Protein AF-A0AAN8UPD7-F1 (afdb_monomer_lite)

Structure (mmCIF, N/CA/C/O backbone):
data_AF-A0AAN8UPD7-F1
#
_entry.id   AF-A0AAN8UPD7-F1
#
loop_
_atom_site.group_PDB
_atom_site.id
_atom_site.type_symbol
_atom_site.label_atom_id
_atom_site.label_alt_id
_atom_site.label_comp_id
_atom_site.label_asym_id
_atom_site.label_entity_id
_atom_site.label_seq_id
_atom_site.pdbx_PDB_ins_code
_atom_site.Cartn_x
_atom_site.Cartn_y
_atom_site.Cartn_z
_atom_site.occupancy
_atom_site.B_iso_or_equiv
_atom_site.auth_seq_id
_atom_site.auth_comp_id
_atom_site.auth_asym_id
_atom_site.auth_atom_id
_atom_site.pdbx_PDB_model_num
ATOM 1 N N . MET A 1 1 ? 11.068 9.595 -20.920 1.00 79.50 1 MET A N 1
ATOM 2 C CA . MET A 1 1 ? 9.600 9.652 -20.737 1.00 79.50 1 MET A CA 1
ATOM 3 C C . MET A 1 1 ? 9.027 8.374 -20.133 1.00 79.50 1 MET A C 1
ATOM 5 O O . MET A 1 1 ? 8.631 8.428 -18.979 1.00 79.50 1 MET A O 1
ATOM 9 N N . ILE A 1 2 ? 9.030 7.222 -20.822 1.00 93.69 2 ILE A N 1
ATOM 10 C CA . ILE A 1 2 ? 8.301 6.031 -20.330 1.00 93.69 2 ILE A CA 1
ATOM 11 C C . ILE A 1 2 ? 8.885 5.405 -19.053 1.00 93.69 2 ILE A C 1
ATOM 13 O O . ILE A 1 2 ? 8.152 5.125 -18.114 1.00 93.69 2 ILE A O 1
ATOM 17 N N . ARG A 1 3 ? 10.213 5.280 -18.947 1.00 94.56 3 ARG A N 1
ATOM 18 C CA . ARG A 1 3 ? 10.873 4.758 -17.738 1.00 94.56 3 ARG A CA 1
ATOM 19 C C . ARG A 1 3 ? 10.523 5.569 -16.485 1.00 94.56 3 ARG A C 1
ATOM 21 O O . ARG A 1 3 ? 10.219 4.992 -15.449 1.00 94.56 3 ARG A O 1
ATOM 28 N N . SER A 1 4 ? 10.566 6.897 -16.588 1.00 94.38 4 SER A N 1
ATOM 29 C CA . SER A 1 4 ? 10.220 7.800 -15.486 1.00 94.38 4 SER A CA 1
ATOM 30 C C . SER A 1 4 ? 8.747 7.672 -15.101 1.00 94.38 4 SER A C 1
ATOM 32 O O . SER A 1 4 ? 8.441 7.663 -13.917 1.00 94.38 4 SER A O 1
ATOM 34 N N . ALA A 1 5 ? 7.850 7.480 -16.076 1.00 96.50 5 ALA A N 1
ATOM 35 C CA . ALA A 1 5 ? 6.436 7.230 -15.804 1.00 96.50 5 ALA A CA 1
ATOM 36 C C . ALA A 1 5 ? 6.218 5.939 -14.993 1.00 96.50 5 ALA A C 1
ATOM 38 O O . ALA A 1 5 ? 5.432 5.945 -14.053 1.00 96.50 5 ALA A O 1
ATOM 39 N N . PHE A 1 6 ? 6.958 4.861 -15.281 1.00 97.25 6 PHE A N 1
ATOM 40 C CA . PHE A 1 6 ? 6.914 3.639 -14.464 1.00 97.25 6 PHE A CA 1
ATOM 41 C C . PHE A 1 6 ? 7.425 3.866 -13.034 1.00 97.25 6 PHE A C 1
ATOM 43 O O . PHE A 1 6 ? 6.837 3.348 -12.087 1.00 97.25 6 PHE A O 1
ATOM 50 N N . VAL A 1 7 ? 8.501 4.644 -12.865 1.00 96.31 7 VAL A N 1
ATOM 51 C CA . VAL A 1 7 ? 9.031 4.992 -11.533 1.00 96.31 7 VAL A CA 1
ATOM 52 C C . VAL A 1 7 ? 8.004 5.800 -10.734 1.00 96.31 7 VAL A C 1
ATOM 54 O O . VAL A 1 7 ? 7.751 5.489 -9.571 1.00 96.31 7 VAL A O 1
ATOM 57 N N . GLU A 1 8 ? 7.362 6.788 -11.358 1.00 96.56 8 GLU A N 1
ATOM 58 C CA . GLU A 1 8 ? 6.319 7.598 -10.719 1.00 96.56 8 GLU A CA 1
ATOM 59 C C . GLU A 1 8 ? 5.055 6.792 -10.401 1.00 96.56 8 GLU A C 1
ATOM 61 O O . GLU A 1 8 ? 4.515 6.906 -9.300 1.00 96.56 8 GLU A O 1
ATOM 66 N N . LEU A 1 9 ? 4.622 5.912 -11.310 1.00 97.38 9 LEU A N 1
ATOM 67 C CA . LEU A 1 9 ? 3.516 4.985 -11.064 1.00 97.38 9 LEU A CA 1
ATOM 68 C C . LEU A 1 9 ? 3.812 4.088 -9.857 1.00 97.38 9 LEU A C 1
ATOM 70 O O . LEU A 1 9 ? 2.984 3.961 -8.956 1.00 97.38 9 LEU A O 1
ATOM 74 N N . TYR A 1 10 ? 5.013 3.508 -9.804 1.00 97.75 10 TYR A N 1
ATOM 75 C CA . TYR A 1 10 ? 5.435 2.661 -8.693 1.00 97.75 10 TYR A CA 1
ATOM 76 C C . TYR A 1 10 ? 5.463 3.424 -7.361 1.00 97.75 10 TYR A C 1
ATOM 78 O O . TYR A 1 10 ? 4.997 2.915 -6.337 1.00 97.75 10 TYR A O 1
ATOM 86 N N . ARG A 1 11 ? 5.945 4.674 -7.374 1.00 96.88 11 ARG A N 1
ATOM 87 C CA . ARG A 1 11 ? 5.903 5.575 -6.214 1.00 96.88 11 ARG A CA 1
ATOM 88 C C . ARG A 1 11 ? 4.464 5.837 -5.762 1.00 96.88 11 ARG A C 1
ATOM 90 O O . ARG A 1 11 ? 4.174 5.699 -4.575 1.00 96.88 11 ARG A O 1
ATOM 97 N N . GLY A 1 12 ? 3.562 6.158 -6.689 1.00 97.50 12 GLY A N 1
ATOM 98 C CA . GLY A 1 12 ? 2.142 6.390 -6.409 1.00 97.50 12 GLY A CA 1
ATOM 99 C C . GLY A 1 12 ? 1.446 5.170 -5.797 1.00 97.50 12 GLY A C 1
ATOM 100 O O . GLY A 1 12 ? 0.742 5.292 -4.795 1.00 97.50 12 GLY A O 1
ATOM 101 N N . LEU A 1 13 ? 1.714 3.972 -6.321 1.00 97.75 13 LEU A N 1
ATOM 102 C CA . LEU A 1 13 ? 1.226 2.719 -5.737 1.00 97.75 13 LEU A CA 1
ATOM 103 C C . LEU A 1 13 ? 1.771 2.499 -4.313 1.00 97.75 13 LEU A C 1
ATOM 105 O O . LEU A 1 13 ? 1.029 2.097 -3.414 1.00 97.75 13 LEU A O 1
ATOM 109 N N . GLY A 1 14 ? 3.041 2.835 -4.071 1.00 96.69 14 GLY A N 1
ATOM 110 C CA . GLY A 1 14 ? 3.634 2.819 -2.732 1.00 96.69 14 GLY A CA 1
ATOM 111 C C . GLY A 1 14 ? 2.937 3.770 -1.748 1.00 96.69 14 GLY A C 1
ATOM 112 O O . GLY A 1 14 ? 2.717 3.408 -0.586 1.00 96.69 14 GLY A O 1
ATOM 113 N N . LEU A 1 15 ? 2.529 4.955 -2.213 1.00 97.00 15 LEU A N 1
ATOM 114 C CA . LEU A 1 15 ? 1.748 5.905 -1.417 1.00 97.00 15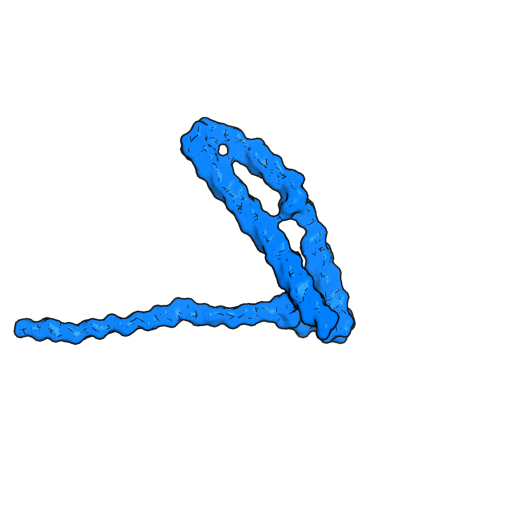 LEU A CA 1
ATOM 115 C C . LEU A 1 15 ? 0.359 5.353 -1.090 1.00 97.00 15 LEU A C 1
ATOM 117 O O . LEU A 1 15 ? -0.050 5.425 0.064 1.00 97.00 15 LEU A O 1
ATOM 121 N N . LEU A 1 16 ? -0.333 4.731 -2.049 1.00 97.50 16 LEU A N 1
ATOM 122 C CA . LEU A 1 16 ? -1.637 4.097 -1.808 1.00 97.50 16 LEU A CA 1
ATOM 123 C C . LEU A 1 16 ? -1.549 2.953 -0.792 1.00 97.50 16 LEU A C 1
ATOM 125 O O . LEU A 1 16 ? -2.394 2.833 0.099 1.00 97.50 16 LEU A O 1
ATOM 129 N N . ARG A 1 17 ? -0.493 2.138 -0.872 1.00 96.19 17 ARG A N 1
ATOM 130 C CA . ARG A 1 17 ? -0.235 1.085 0.117 1.00 96.19 17 ARG A CA 1
ATOM 131 C C . ARG A 1 17 ? -0.018 1.673 1.514 1.00 96.19 17 ARG A C 1
ATOM 133 O O . ARG A 1 17 ? -0.566 1.163 2.490 1.00 96.19 17 ARG A O 1
ATOM 140 N N . THR A 1 18 ? 0.761 2.749 1.605 1.00 96.69 18 THR A N 1
ATOM 141 C CA . THR A 1 18 ? 1.036 3.450 2.870 1.00 96.69 18 THR A CA 1
ATOM 142 C C . THR A 1 18 ? -0.216 4.132 3.422 1.00 96.69 18 THR A C 1
ATOM 144 O O . THR A 1 18 ? -0.473 4.072 4.620 1.00 96.69 18 THR A O 1
ATOM 147 N N . TYR A 1 19 ? -1.042 4.722 2.557 1.00 97.31 19 TYR A N 1
ATOM 148 C CA . TYR A 1 19 ? -2.339 5.283 2.921 1.00 97.31 19 TYR A CA 1
ATOM 149 C C . TYR A 1 19 ? -3.217 4.228 3.599 1.00 97.31 19 TYR A C 1
ATOM 151 O O . TYR A 1 19 ? -3.742 4.484 4.681 1.00 97.31 19 TYR A O 1
ATOM 159 N N . SER A 1 20 ? -3.334 3.034 3.012 1.00 96.88 20 SER A N 1
ATOM 160 C CA . SER A 1 20 ? -4.153 1.961 3.581 1.00 96.88 20 SER A CA 1
ATOM 161 C C . SER A 1 20 ? -3.677 1.550 4.979 1.00 96.88 20 SER A C 1
ATOM 163 O O . SER A 1 20 ? -4.465 1.536 5.932 1.00 96.88 20 SER A O 1
ATOM 165 N N . SER A 1 21 ? -2.372 1.299 5.141 1.00 96.12 21 SER A N 1
ATOM 166 C CA . SER A 1 21 ? -1.815 0.866 6.427 1.00 96.12 21 SER A CA 1
ATOM 167 C C . SER A 1 21 ? -1.918 1.947 7.507 1.00 96.12 21 SER A C 1
ATOM 169 O O . SER A 1 21 ? -2.330 1.652 8.632 1.00 96.12 21 SER A O 1
ATOM 171 N N . LEU A 1 22 ? -1.614 3.206 7.172 1.00 98.06 22 LEU A N 1
ATOM 172 C CA . LEU A 1 22 ? -1.721 4.331 8.102 1.00 98.06 22 LEU A CA 1
ATOM 173 C C . LEU A 1 22 ? -3.165 4.564 8.542 1.00 98.06 22 LEU A C 1
ATOM 175 O O . LEU A 1 22 ? -3.416 4.742 9.735 1.00 98.06 22 LEU A O 1
ATOM 179 N N . ASN A 1 23 ? -4.122 4.513 7.612 1.00 97.94 23 ASN A N 1
ATOM 180 C CA . ASN A 1 23 ? -5.526 4.716 7.951 1.00 97.94 23 ASN A CA 1
ATOM 181 C C . ASN A 1 23 ? -6.064 3.585 8.832 1.00 97.94 23 ASN A 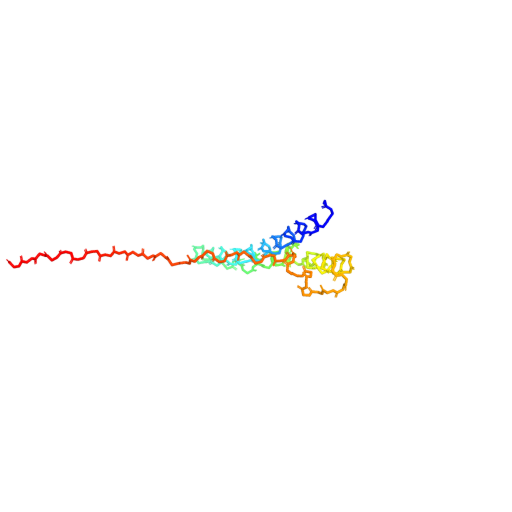C 1
ATOM 183 O O . ASN A 1 23 ? -6.764 3.865 9.801 1.00 97.94 23 ASN A O 1
ATOM 187 N N . MET A 1 24 ? -5.673 2.328 8.604 1.00 97.81 24 MET A N 1
ATOM 188 C CA . MET A 1 24 ? -6.047 1.228 9.504 1.00 97.81 24 MET A CA 1
ATOM 189 C C . MET A 1 24 ? -5.557 1.436 10.939 1.00 97.81 24 MET A C 1
ATOM 191 O O . MET A 1 24 ? -6.297 1.198 11.904 1.00 97.81 24 MET A O 1
ATOM 195 N N . VAL A 1 25 ? -4.325 1.923 11.097 1.00 98.06 25 VAL A N 1
ATOM 196 C CA . VAL A 1 25 ? -3.778 2.283 12.410 1.00 98.06 25 VAL A CA 1
ATOM 197 C C . VAL A 1 25 ? -4.546 3.463 13.010 1.00 98.06 25 VAL A C 1
ATOM 199 O O . VAL A 1 25 ? -4.890 3.420 14.192 1.00 98.06 25 VAL A O 1
ATOM 202 N N . ALA A 1 26 ? -4.851 4.493 12.217 1.00 98.25 26 ALA A N 1
ATOM 203 C CA . ALA A 1 26 ? -5.599 5.666 12.663 1.00 98.25 26 ALA A CA 1
ATOM 204 C C . ALA A 1 26 ? -7.008 5.296 13.151 1.00 98.25 26 ALA A C 1
ATOM 206 O O . ALA A 1 26 ? -7.368 5.655 14.274 1.00 98.25 26 ALA A O 1
ATOM 207 N N . PHE A 1 27 ? -7.757 4.498 12.382 1.00 98.31 27 PHE A N 1
ATOM 208 C CA . PHE A 1 27 ? -9.071 3.98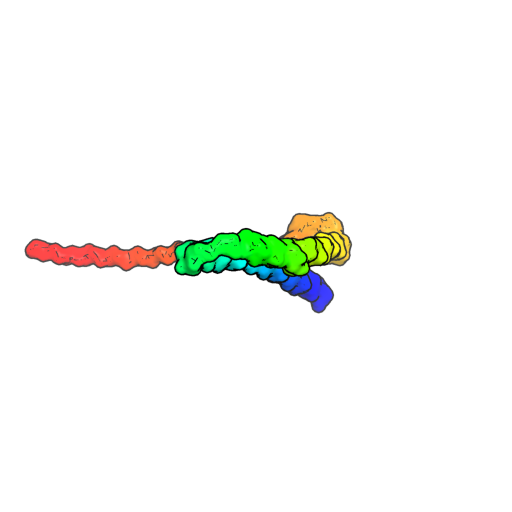4 12.781 1.00 98.31 27 PHE A CA 1
ATOM 209 C C . PHE A 1 27 ? -8.992 3.159 14.067 1.00 98.31 27 PHE A C 1
ATOM 211 O O . PHE A 1 27 ? -9.783 3.355 14.987 1.00 98.31 27 PHE A O 1
ATOM 218 N N . THR A 1 28 ? -7.986 2.292 14.191 1.00 97.12 28 THR A N 1
ATOM 219 C CA . THR A 1 28 ? -7.776 1.521 15.425 1.00 97.12 28 THR A CA 1
ATOM 220 C C . THR A 1 28 ? -7.535 2.440 16.627 1.00 97.12 28 THR A C 1
ATOM 222 O O . THR A 1 28 ? -8.093 2.216 17.702 1.00 97.12 28 THR A O 1
ATOM 225 N N . LYS A 1 29 ? -6.723 3.491 16.466 1.00 97.75 29 LYS A N 1
ATOM 226 C CA . LYS A 1 29 ? -6.413 4.450 17.537 1.00 97.75 29 LYS A CA 1
ATOM 227 C C . LYS A 1 29 ? -7.630 5.283 17.939 1.00 97.75 29 LYS A C 1
ATOM 229 O O . LYS A 1 29 ? -7.917 5.383 19.132 1.00 97.75 29 LYS A O 1
ATOM 234 N N . ILE A 1 30 ? -8.354 5.857 16.977 1.00 97.69 30 ILE A N 1
ATOM 235 C CA . ILE A 1 30 ? -9.504 6.717 17.281 1.00 97.69 30 ILE A CA 1
ATOM 236 C C . ILE A 1 30 ? -10.652 5.920 17.898 1.00 97.69 30 ILE A C 1
ATOM 238 O O . ILE A 1 30 ? -11.256 6.386 18.857 1.00 97.69 30 ILE A O 1
ATOM 242 N N . LEU A 1 31 ? -10.889 4.683 17.449 1.00 96.69 31 LEU A N 1
ATOM 243 C CA . LEU A 1 31 ? -11.920 3.818 18.025 1.00 96.69 31 LEU A CA 1
ATOM 244 C C . LEU A 1 31 ? -11.564 3.350 19.442 1.00 96.69 31 LEU A C 1
ATOM 246 O O . LEU A 1 31 ? -12.448 3.241 20.292 1.00 96.69 31 LEU A O 1
ATOM 250 N N . LYS A 1 32 ? -10.278 3.128 19.744 1.00 95.12 32 LYS A N 1
ATOM 251 C CA . LYS A 1 32 ? -9.827 2.901 21.129 1.00 95.12 32 LYS A CA 1
ATOM 252 C C . LYS A 1 32 ? -10.072 4.129 22.007 1.00 95.12 32 LYS A C 1
ATOM 254 O O . LYS A 1 32 ? -10.551 3.989 23.128 1.00 95.12 32 LYS A O 1
ATOM 259 N N . LYS A 1 33 ? -9.770 5.329 21.498 1.00 96.19 33 LYS A N 1
ATOM 260 C CA . LYS A 1 33 ? -10.037 6.583 22.218 1.00 96.19 33 LYS A CA 1
ATOM 261 C C . L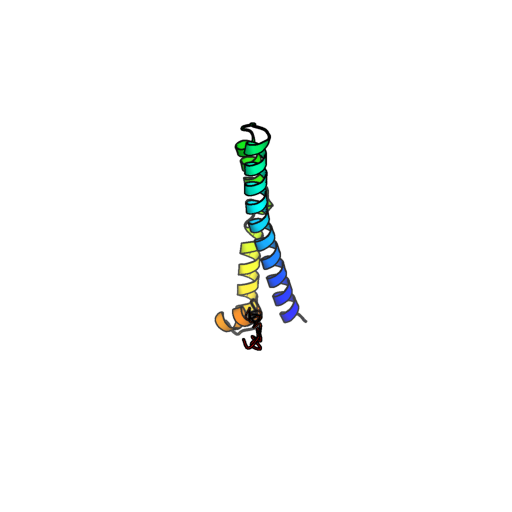YS A 1 33 ? -11.536 6.797 22.438 1.00 96.19 33 LYS A C 1
ATOM 263 O O . LYS A 1 33 ? -11.920 7.169 23.538 1.00 96.19 33 LYS A O 1
ATOM 268 N N . PHE A 1 34 ? -12.359 6.514 21.431 1.00 95.19 34 PHE A N 1
ATOM 269 C CA . PHE A 1 34 ? -13.814 6.579 21.521 1.00 95.19 34 PHE A CA 1
ATOM 270 C C . PHE A 1 34 ? -14.337 5.697 22.656 1.00 95.19 34 PHE A C 1
ATOM 272 O O . PHE A 1 34 ? -14.926 6.239 23.580 1.00 95.19 34 PHE A O 1
ATOM 279 N N . ALA A 1 35 ? -14.021 4.394 22.658 1.00 95.12 35 ALA A N 1
ATOM 280 C CA . ALA A 1 35 ? -14.450 3.480 23.724 1.00 95.12 35 ALA A CA 1
ATOM 281 C C . ALA A 1 35 ? -14.049 3.979 25.121 1.00 95.12 35 ALA A C 1
ATOM 283 O O . ALA A 1 35 ? -14.844 3.917 26.053 1.00 95.12 35 ALA A O 1
ATOM 284 N N . LYS A 1 36 ? -12.828 4.516 25.256 1.00 94.38 36 LYS A N 1
ATOM 285 C CA . LYS A 1 36 ? -12.317 5.030 26.532 1.00 94.38 36 LYS A CA 1
ATOM 286 C C . LYS A 1 36 ? -13.078 6.263 27.034 1.00 94.38 36 LYS A C 1
ATOM 288 O O . LYS A 1 36 ? -13.230 6.414 28.238 1.00 94.38 36 LYS A O 1
ATOM 293 N N . VAL A 1 37 ? -13.485 7.163 26.139 1.00 96.25 37 VAL A N 1
ATOM 294 C CA . VAL A 1 37 ? -14.099 8.451 26.511 1.00 96.25 37 VAL A CA 1
ATOM 295 C C . VAL A 1 37 ? -15.619 8.352 26.614 1.00 96.25 37 VAL A C 1
ATOM 297 O O . VAL A 1 37 ? -16.200 8.954 27.506 1.00 96.25 37 VAL A O 1
ATOM 300 N N . SER A 1 38 ? -16.269 7.608 25.717 1.00 92.81 38 SER A N 1
ATOM 301 C CA . SER A 1 38 ? -17.733 7.504 25.683 1.00 92.81 38 SER A CA 1
ATOM 302 C C . SER A 1 38 ? -18.293 6.413 26.595 1.00 92.81 38 SER A C 1
ATOM 304 O O . SER A 1 38 ? -19.503 6.366 26.791 1.00 92.81 38 SER A O 1
ATOM 306 N N . ASN A 1 39 ? -17.441 5.521 27.120 1.00 88.44 39 ASN A N 1
ATOM 307 C CA . ASN A 1 39 ? -17.843 4.309 27.841 1.00 88.44 39 ASN A CA 1
ATOM 308 C C . ASN A 1 39 ? -18.822 3.423 27.035 1.00 88.44 39 ASN A C 1
ATOM 310 O O . ASN A 1 39 ? -19.631 2.688 27.598 1.00 88.44 39 ASN A O 1
ATOM 314 N N . GLN A 1 40 ? -18.771 3.507 25.698 1.00 88.19 40 GLN A N 1
ATOM 315 C CA . GLN A 1 40 ? -19.579 2.696 24.789 1.00 88.19 40 GLN A CA 1
ATOM 316 C C . GLN A 1 40 ? -18.744 1.578 24.163 1.00 88.19 40 GLN A C 1
ATOM 318 O O . GLN A 1 40 ? -17.683 1.816 23.582 1.00 88.19 40 GLN A O 1
ATOM 323 N N . GLN A 1 41 ? -19.287 0.361 24.157 1.00 83.06 41 GLN A N 1
ATOM 324 C CA . GLN A 1 41 ? -18.623 -0.820 23.597 1.00 83.06 41 GLN A CA 1
ATOM 325 C C . GLN A 1 41 ? -18.905 -1.027 22.090 1.00 83.06 41 GLN A C 1
ATOM 327 O O . GLN A 1 41 ? -18.953 -2.153 21.603 1.00 83.06 41 GLN A O 1
ATOM 332 N N . ALA A 1 42 ? -19.078 0.051 21.315 1.00 90.00 42 ALA A N 1
ATOM 333 C CA . ALA A 1 42 ? -19.375 -0.023 19.873 1.00 90.00 42 ALA A CA 1
ATOM 334 C C . ALA A 1 42 ? -18.123 -0.088 18.969 1.00 90.00 42 ALA A C 1
ATOM 336 O O . ALA A 1 42 ? -18.220 -0.380 17.775 1.00 90.00 42 ALA A O 1
ATOM 337 N N . SER A 1 43 ? -16.925 0.148 19.520 1.00 90.81 43 SER A N 1
ATOM 338 C CA . SER A 1 43 ? -15.672 0.222 18.749 1.00 90.81 43 SER A CA 1
ATOM 339 C C . SER A 1 43 ? -15.345 -1.039 17.954 1.00 90.81 43 SER A C 1
ATOM 341 O O . SER A 1 43 ? -14.757 -0.941 16.877 1.00 90.81 43 SER A O 1
ATOM 343 N N . ALA A 1 44 ? -15.725 -2.218 18.454 1.00 92.31 44 ALA A N 1
ATOM 344 C CA . ALA A 1 44 ? -15.520 -3.481 17.747 1.00 92.31 44 ALA A CA 1
ATOM 345 C C . ALA A 1 44 ? -16.354 -3.550 16.456 1.00 92.31 44 ALA A C 1
ATOM 347 O O . ALA A 1 44 ? -15.829 -3.912 15.402 1.00 92.31 44 ALA A O 1
ATOM 348 N N . THR A 1 45 ? -17.620 -3.129 16.522 1.00 95.62 45 THR A N 1
ATOM 349 C CA . THR A 1 45 ? -18.531 -3.073 15.373 1.00 95.62 45 THR A CA 1
ATOM 350 C C . THR A 1 45 ? -18.014 -2.104 14.315 1.00 95.62 45 THR A C 1
ATOM 352 O O . THR A 1 45 ? -17.886 -2.477 13.150 1.00 95.62 45 THR A O 1
ATOM 355 N N . TYR A 1 46 ? -17.613 -0.893 14.715 1.00 95.88 46 TYR A N 1
ATOM 356 C CA . TYR A 1 46 ? -17.042 0.079 13.779 1.00 95.88 46 TYR A CA 1
ATOM 357 C C . TYR A 1 46 ? -15.739 -0.413 13.146 1.00 95.88 46 TYR A C 1
ATOM 359 O O . TYR A 1 46 ? -15.551 -0.274 11.937 1.00 95.88 46 TYR A O 1
ATOM 367 N N . LEU A 1 47 ? -14.855 -1.047 13.923 1.00 96.56 47 LEU A N 1
ATOM 368 C CA . LEU A 1 47 ? -13.611 -1.596 13.385 1.00 96.56 47 LEU A CA 1
ATOM 369 C C . LEU A 1 47 ? -13.873 -2.738 12.392 1.00 96.56 47 LEU A C 1
ATOM 371 O O . LEU A 1 47 ? -13.150 -2.855 11.405 1.00 96.56 47 LEU A O 1
ATOM 375 N N . SER A 1 48 ? -14.903 -3.559 12.620 1.00 96.94 48 SER A N 1
ATOM 376 C CA . SER A 1 48 ? -15.335 -4.592 11.670 1.00 96.94 48 SER A CA 1
ATOM 377 C C . SER A 1 48 ? -15.771 -3.981 10.334 1.00 96.94 48 SER A C 1
ATOM 379 O O . SER A 1 48 ? -15.318 -4.419 9.275 1.00 96.94 48 SER A O 1
ATOM 381 N N . THR A 1 49 ? -16.560 -2.902 10.371 1.00 97.50 49 THR A N 1
ATOM 382 C CA . THR A 1 49 ? -16.956 -2.156 9.166 1.00 97.50 49 THR A CA 1
ATOM 383 C C . THR A 1 49 ? -15.744 -1.606 8.415 1.00 97.50 49 THR A C 1
ATOM 385 O O . THR A 1 49 ? -15.639 -1.796 7.204 1.00 97.50 49 THR A O 1
ATOM 388 N N . VAL A 1 50 ? -14.785 -0.996 9.122 1.00 97.50 50 VAL A N 1
ATOM 389 C CA . VAL A 1 50 ? -13.546 -0.492 8.506 1.00 97.50 50 VAL A CA 1
ATOM 390 C C . VAL A 1 50 ? -12.757 -1.633 7.859 1.00 97.50 50 VAL A C 1
ATOM 392 O O . VAL A 1 50 ? -12.358 -1.515 6.704 1.00 97.50 50 VAL A O 1
ATOM 395 N N . LYS A 1 51 ? -12.582 -2.769 8.546 1.00 96.94 51 LYS A N 1
ATOM 396 C CA . LYS A 1 51 ? -11.850 -3.934 8.016 1.00 96.94 51 LYS A CA 1
ATOM 397 C C . LYS A 1 51 ? -12.465 -4.526 6.746 1.00 96.94 51 LYS A C 1
ATOM 399 O O . LYS A 1 51 ? -11.739 -5.114 5.956 1.00 96.94 51 LYS A O 1
ATOM 404 N N . ARG A 1 52 ? -13.779 -4.382 6.553 1.00 97.31 52 ARG A N 1
ATOM 405 C CA . ARG A 1 52 ? -14.498 -4.847 5.353 1.00 97.31 52 ARG A CA 1
ATOM 406 C C . ARG A 1 52 ? -14.459 -3.848 4.197 1.00 97.31 52 ARG A C 1
ATOM 408 O O . ARG A 1 52 ? -14.861 -4.190 3.088 1.00 97.31 52 ARG A O 1
ATOM 415 N N . SER A 1 53 ? -14.008 -2.622 4.445 1.00 97.25 53 SER A N 1
ATOM 416 C CA . SER A 1 53 ? -13.947 -1.588 3.419 1.00 97.25 53 SER A CA 1
ATOM 417 C C . SER A 1 53 ? -12.855 -1.869 2.383 1.00 97.25 53 SER A C 1
ATOM 419 O O . SER A 1 53 ? -11.833 -2.502 2.655 1.00 97.25 53 SER A O 1
ATOM 421 N N . TYR A 1 54 ? -13.070 -1.360 1.172 1.00 96.56 54 TYR A N 1
ATOM 422 C CA . TYR A 1 54 ? -12.257 -1.697 0.007 1.00 96.56 54 TYR A CA 1
ATOM 423 C C . TYR A 1 54 ? -10.784 -1.289 0.128 1.00 96.56 54 TYR A C 1
ATOM 425 O O . TYR A 1 54 ? -9.912 -1.994 -0.371 1.00 96.56 54 TYR A O 1
ATOM 433 N N . PHE A 1 55 ? -10.475 -0.182 0.814 1.00 94.50 55 PHE A N 1
ATOM 434 C CA . PHE A 1 55 ? -9.083 0.249 0.980 1.00 94.50 55 PHE A CA 1
ATOM 435 C C . PHE A 1 55 ? -8.259 -0.729 1.836 1.00 94.50 55 PHE A C 1
ATOM 437 O O . PHE A 1 55 ? -7.032 -0.689 1.783 1.00 94.50 55 PHE A O 1
ATOM 444 N N . VAL A 1 56 ? -8.923 -1.599 2.605 1.00 95.75 56 VAL A N 1
ATOM 445 C CA . VAL A 1 56 ? -8.309 -2.621 3.463 1.00 95.75 56 VAL A CA 1
ATOM 446 C C . VAL A 1 56 ? -8.295 -3.980 2.779 1.00 95.75 56 VAL A C 1
ATOM 448 O O . VAL A 1 56 ? -7.292 -4.684 2.838 1.00 95.75 56 VAL A O 1
ATOM 451 N N . THR A 1 57 ? -9.408 -4.359 2.148 1.00 96.81 57 THR A N 1
ATOM 452 C CA . THR A 1 57 ? -9.584 -5.699 1.571 1.00 96.81 57 THR A CA 1
ATOM 453 C C . THR A 1 57 ? -8.978 -5.846 0.179 1.00 96.81 57 THR A C 1
ATOM 455 O O . THR A 1 57 ? -8.674 -6.960 -0.236 1.00 96.81 57 THR A O 1
ATOM 458 N N . SER A 1 58 ? -8.806 -4.747 -0.558 1.00 96.56 58 SER A N 1
ATOM 459 C CA . SER A 1 58 ? -8.282 -4.785 -1.920 1.00 96.56 58 SER A CA 1
ATOM 460 C C . SER A 1 58 ? -6.773 -5.004 -1.947 1.00 96.56 58 SER A C 1
ATOM 462 O O . SER A 1 58 ? -5.988 -4.189 -1.468 1.00 96.56 58 SER A O 1
ATOM 464 N N . ASP A 1 59 ? -6.358 -6.064 -2.626 1.00 96.19 59 ASP A N 1
ATOM 465 C CA . ASP A 1 59 ? -4.967 -6.385 -2.945 1.00 96.19 59 ASP A CA 1
ATOM 466 C C . ASP A 1 59 ? -4.531 -5.847 -4.323 1.00 96.19 59 ASP A C 1
ATOM 468 O O . ASP A 1 59 ? -3.399 -6.075 -4.754 1.00 96.19 59 ASP A O 1
ATOM 472 N N . LYS A 1 60 ? -5.396 -5.092 -5.025 1.00 97.19 60 LYS A N 1
ATOM 473 C CA . LYS A 1 60 ? -5.103 -4.555 -6.369 1.00 97.19 60 LYS A CA 1
ATOM 474 C C . LYS A 1 60 ? -3.820 -3.734 -6.411 1.00 97.19 60 LYS A C 1
ATOM 476 O O . LYS A 1 60 ? -3.062 -3.867 -7.361 1.00 97.19 60 LYS A O 1
ATOM 481 N N . VAL A 1 61 ? -3.567 -2.911 -5.392 1.00 97.25 61 VAL A N 1
ATOM 482 C CA . VAL A 1 61 ? -2.343 -2.095 -5.324 1.00 97.25 61 VAL A CA 1
ATOM 483 C C . VAL A 1 61 ? -1.104 -2.987 -5.297 1.00 97.25 61 VAL A C 1
ATOM 485 O O . VAL A 1 61 ? -0.149 -2.704 -6.007 1.00 97.25 61 VAL A O 1
ATOM 488 N N . ILE A 1 62 ? -1.134 -4.081 -4.531 1.00 96.62 62 ILE A N 1
ATOM 489 C CA . ILE A 1 62 ? -0.010 -5.020 -4.426 1.00 96.62 62 ILE A CA 1
ATOM 490 C C . ILE A 1 62 ? 0.224 -5.698 -5.777 1.00 96.62 62 ILE A C 1
ATOM 492 O O . ILE A 1 62 ? 1.334 -5.641 -6.295 1.00 96.62 62 ILE A O 1
ATOM 496 N N . ARG A 1 63 ? -0.835 -6.231 -6.401 1.00 98.19 63 ARG A N 1
ATOM 497 C CA . ARG A 1 63 ? -0.726 -6.869 -7.723 1.00 98.19 63 ARG A CA 1
ATOM 498 C C . ARG A 1 63 ? -0.194 -5.923 -8.800 1.00 98.19 63 ARG A C 1
ATOM 500 O O . ARG A 1 63 ? 0.672 -6.312 -9.574 1.00 98.19 63 ARG A O 1
ATOM 507 N N . LEU A 1 64 ? -0.671 -4.678 -8.828 1.00 98.31 64 LEU A N 1
ATOM 508 C CA . LEU A 1 64 ? -0.186 -3.671 -9.776 1.00 98.31 64 LEU A CA 1
ATOM 509 C C . LEU A 1 64 ? 1.284 -3.316 -9.529 1.00 98.31 64 LEU A C 1
ATOM 511 O O . LEU A 1 64 ? 2.025 -3.089 -10.480 1.00 98.31 64 LEU A O 1
ATOM 515 N N . MET A 1 65 ? 1.734 -3.282 -8.270 1.00 98.00 65 MET A N 1
ATOM 516 C CA . MET A 1 65 ? 3.154 -3.084 -7.967 1.00 98.00 65 MET A CA 1
ATOM 517 C C . MET A 1 65 ? 4.007 -4.234 -8.505 1.00 98.00 65 MET A C 1
ATOM 519 O O . MET A 1 65 ? 5.042 -3.966 -9.112 1.00 98.00 65 MET A O 1
ATOM 523 N N . ASP A 1 66 ? 3.572 -5.483 -8.323 1.00 98.19 66 ASP A N 1
ATOM 524 C CA . ASP A 1 66 ? 4.285 -6.664 -8.824 1.00 98.19 66 ASP A CA 1
ATOM 525 C C . ASP A 1 66 ? 4.348 -6.681 -10.360 1.00 98.19 66 ASP A C 1
ATOM 527 O O . ASP A 1 66 ? 5.389 -6.985 -10.948 1.00 98.19 66 ASP A O 1
ATOM 531 N N . GLU A 1 67 ? 3.260 -6.287 -11.024 1.00 98.31 67 GLU A N 1
ATOM 532 C CA . GLU A 1 67 ? 3.200 -6.158 -12.480 1.00 98.31 67 GLU A CA 1
ATOM 533 C C . GLU A 1 67 ? 4.157 -5.072 -12.993 1.00 98.31 67 GLU A C 1
ATOM 535 O O . GLU A 1 67 ? 4.943 -5.315 -13.912 1.00 98.31 67 GLU A O 1
ATOM 540 N N . VAL A 1 68 ? 4.171 -3.901 -12.348 1.00 98.12 68 VAL A N 1
ATOM 541 C CA . VAL A 1 68 ? 5.117 -2.821 -12.657 1.00 98.12 68 VAL A CA 1
ATOM 542 C C . VAL A 1 68 ? 6.563 -3.283 -12.452 1.00 98.12 68 VAL A C 1
ATOM 544 O O . VAL A 1 68 ? 7.398 -3.022 -13.317 1.00 98.12 68 VAL A O 1
ATOM 547 N N . GLU A 1 69 ? 6.876 -4.001 -11.366 1.00 98.00 69 GLU A N 1
ATOM 548 C CA . GLU A 1 69 ? 8.212 -4.580 -11.142 1.00 98.00 69 GLU A CA 1
ATOM 549 C C . GLU A 1 69 ? 8.607 -5.549 -12.260 1.00 98.00 69 GLU A C 1
ATOM 551 O O . GLU A 1 69 ? 9.728 -5.472 -12.772 1.00 98.00 69 GLU A O 1
ATOM 556 N N . SER A 1 70 ? 7.695 -6.443 -12.646 1.00 98.25 70 SER A N 1
ATOM 557 C CA . SER A 1 70 ? 7.914 -7.453 -13.684 1.00 98.25 70 SER A CA 1
ATOM 558 C C . SER A 1 70 ? 8.191 -6.815 -15.046 1.00 98.25 70 SER A C 1
ATOM 560 O O . SER A 1 70 ? 9.244 -7.053 -15.650 1.00 98.25 70 SER A O 1
ATOM 562 N N . ILE A 1 71 ? 7.303 -5.920 -15.494 1.00 97.94 71 ILE A N 1
ATOM 563 C CA . ILE A 1 71 ? 7.441 -5.207 -16.769 1.00 97.94 71 ILE A CA 1
ATOM 564 C C . ILE A 1 71 ? 8.721 -4.371 -16.762 1.00 97.94 71 ILE A C 1
ATOM 566 O O . ILE A 1 71 ? 9.491 -4.404 -17.725 1.00 97.94 71 ILE A O 1
ATOM 570 N N . PHE A 1 72 ? 9.002 -3.662 -15.665 1.00 97.88 72 PHE A N 1
ATOM 571 C CA . PHE A 1 72 ? 10.190 -2.821 -15.586 1.00 97.88 72 PHE A CA 1
ATOM 572 C C . PHE A 1 72 ? 11.483 -3.638 -15.651 1.00 97.88 72 PHE A C 1
ATOM 574 O O . PHE A 1 72 ? 12.427 -3.259 -16.347 1.00 97.88 72 PHE A O 1
ATOM 581 N N . THR A 1 73 ? 11.511 -4.779 -14.960 1.00 98.12 73 THR A N 1
ATOM 582 C CA . THR A 1 73 ? 12.658 -5.693 -14.940 1.00 98.12 73 THR A CA 1
ATOM 583 C C . THR A 1 73 ? 12.930 -6.272 -16.328 1.00 98.12 73 THR A C 1
ATOM 585 O O . THR A 1 73 ? 14.073 -6.280 -16.794 1.00 98.12 73 THR A O 1
ATOM 588 N N . LYS A 1 74 ? 11.873 -6.689 -17.031 1.00 97.88 74 LYS A N 1
ATOM 589 C CA . LYS A 1 74 ? 11.970 -7.246 -18.383 1.00 97.88 74 LYS A CA 1
ATOM 590 C C . LYS A 1 74 ? 12.436 -6.211 -19.408 1.00 97.88 74 LYS A C 1
ATOM 592 O O . LYS A 1 74 ? 13.339 -6.493 -20.189 1.00 97.88 74 LYS A O 1
ATOM 597 N N . HIS A 1 75 ? 11.838 -5.018 -19.406 1.00 96.88 75 HIS A N 1
ATOM 598 C CA . HIS A 1 75 ? 12.000 -4.056 -20.501 1.00 96.88 75 HIS A CA 1
ATOM 599 C C . HIS A 1 75 ? 13.066 -2.979 -20.265 1.00 96.88 75 HIS A C 1
ATOM 601 O O . HIS A 1 75 ? 13.562 -2.410 -21.235 1.00 96.88 75 HIS A O 1
ATOM 607 N N . PHE A 1 76 ? 13.446 -2.687 -19.015 1.00 96.00 76 PHE A N 1
ATOM 608 C CA . PHE A 1 76 ? 14.400 -1.607 -18.712 1.00 96.00 76 PHE A CA 1
ATOM 609 C C . PHE A 1 76 ? 15.686 -2.067 -18.020 1.00 96.00 76 PHE A C 1
ATOM 611 O O . PHE A 1 76 ? 16.609 -1.255 -17.882 1.00 96.00 76 PHE A O 1
ATOM 618 N N . THR A 1 77 ? 15.778 -3.326 -17.572 1.00 96.00 77 THR A N 1
ATOM 619 C CA . THR A 1 77 ? 16.974 -3.834 -16.873 1.00 96.00 77 THR A CA 1
ATOM 620 C C . THR A 1 77 ? 17.446 -5.218 -17.313 1.00 96.00 77 THR A C 1
ATOM 622 O O . THR A 1 77 ? 18.242 -5.820 -16.599 1.00 96.00 77 THR A O 1
ATOM 625 N N . ASN A 1 78 ? 17.040 -5.706 -18.491 1.00 94.75 78 ASN A N 1
ATOM 626 C CA . ASN A 1 78 ? 17.486 -6.991 -19.054 1.00 94.75 78 ASN A CA 1
ATOM 627 C C . ASN A 1 78 ? 17.323 -8.163 -18.069 1.00 94.75 78 ASN A C 1
ATOM 629 O O . ASN A 1 78 ? 18.234 -8.966 -17.887 1.00 94.75 78 ASN A O 1
ATOM 633 N N . ASN A 1 79 ? 16.170 -8.234 -17.401 1.00 95.56 79 ASN A N 1
ATOM 634 C CA . ASN A 1 79 ? 15.850 -9.218 -16.364 1.00 95.56 79 ASN A CA 1
ATOM 635 C C . ASN A 1 79 ? 16.669 -9.111 -15.057 1.00 95.56 79 ASN A C 1
ATOM 637 O O . ASN A 1 79 ? 16.514 -9.942 -14.163 1.00 95.56 79 ASN A O 1
ATOM 641 N N . ASP A 1 80 ? 17.481 -8.064 -14.869 1.00 97.06 80 ASP A N 1
ATOM 642 C CA . ASP A 1 80 ? 18.151 -7.797 -13.593 1.00 97.06 80 ASP A CA 1
ATOM 643 C C . ASP A 1 80 ? 17.193 -7.108 -12.605 1.00 97.06 80 ASP A C 1
ATOM 645 O O . ASP A 1 80 ? 17.008 -5.881 -12.617 1.00 97.06 80 ASP A O 1
ATOM 649 N N . ARG A 1 81 ? 16.604 -7.910 -11.709 1.00 95.06 81 ARG A N 1
ATOM 650 C CA . ARG A 1 81 ? 15.705 -7.443 -10.639 1.00 95.06 81 ARG A CA 1
ATOM 651 C C . ARG A 1 81 ? 16.405 -6.502 -9.656 1.00 95.06 81 ARG A C 1
ATOM 653 O O . ARG A 1 81 ? 15.803 -5.526 -9.213 1.00 95.06 81 ARG A O 1
ATOM 660 N N . LYS A 1 82 ? 17.672 -6.749 -9.297 1.00 95.38 82 LYS A N 1
ATOM 661 C CA . LYS A 1 82 ? 18.396 -5.888 -8.338 1.00 95.38 82 LYS A CA 1
ATOM 662 C C . LYS A 1 82 ? 18.566 -4.492 -8.918 1.00 95.38 82 LYS A C 1
ATOM 664 O O . LYS A 1 82 ? 18.357 -3.501 -8.215 1.00 95.38 82 LYS A O 1
ATOM 669 N N . ARG A 1 83 ? 18.909 -4.408 -10.204 1.00 95.31 83 ARG A N 1
ATOM 670 C CA . ARG A 1 83 ? 18.999 -3.139 -10.922 1.00 95.31 83 ARG A CA 1
ATOM 671 C C . ARG A 1 83 ? 17.635 -2.465 -11.031 1.00 95.31 83 ARG A C 1
ATOM 673 O O . ARG A 1 83 ? 17.567 -1.275 -10.744 1.00 95.31 83 ARG A O 1
ATOM 680 N N . ALA A 1 84 ? 16.564 -3.194 -11.354 1.00 96.69 84 ALA A N 1
ATOM 681 C CA . ALA A 1 84 ? 15.205 -2.640 -11.427 1.00 96.69 84 ALA A CA 1
ATOM 682 C C . ALA A 1 84 ? 14.786 -1.972 -10.114 1.00 96.69 84 ALA A C 1
ATOM 684 O O . ALA A 1 84 ? 14.391 -0.805 -10.100 1.00 96.69 84 ALA A O 1
ATOM 685 N N . MET A 1 85 ? 14.977 -2.668 -8.992 1.00 96.00 85 MET A N 1
ATOM 686 C CA . MET A 1 85 ? 14.585 -2.158 -7.679 1.00 96.00 85 MET A CA 1
ATOM 687 C C . MET A 1 85 ? 15.365 -0.913 -7.250 1.00 96.00 85 MET A C 1
ATOM 689 O O . MET A 1 85 ? 14.797 -0.076 -6.556 1.00 96.00 85 MET A O 1
ATOM 693 N N . LYS A 1 86 ? 16.619 -0.731 -7.691 1.00 94.81 86 LYS A N 1
ATOM 694 C CA . LYS A 1 86 ? 17.362 0.522 -7.452 1.00 94.81 86 LYS A CA 1
ATOM 695 C C . LYS A 1 86 ? 16.701 1.733 -8.121 1.00 94.81 86 LYS A C 1
ATOM 697 O O . LYS A 1 86 ? 16.789 2.828 -7.577 1.00 94.81 86 LYS A O 1
ATOM 702 N N . PHE A 1 87 ? 16.047 1.543 -9.271 1.00 94.31 87 PHE A N 1
ATOM 703 C CA . PHE A 1 87 ? 15.313 2.611 -9.960 1.00 94.31 87 PHE A CA 1
ATOM 704 C C . PHE A 1 87 ? 13.917 2.829 -9.385 1.00 94.31 87 PHE A C 1
ATOM 706 O O . PHE A 1 87 ? 13.511 3.972 -9.219 1.00 94.31 87 PHE A O 1
ATOM 713 N N . LEU A 1 88 ? 13.188 1.750 -9.089 1.00 95.75 88 LEU A N 1
ATOM 714 C CA . LEU A 1 88 ? 11.813 1.827 -8.581 1.00 95.75 88 LEU A CA 1
ATOM 715 C C . LEU A 1 88 ? 11.748 2.280 -7.116 1.00 95.75 88 LEU A C 1
ATOM 717 O O . LEU A 1 88 ? 10.787 2.921 -6.701 1.00 95.75 88 LEU A O 1
ATOM 721 N N . ARG A 1 89 ? 12.773 1.958 -6.321 1.00 90.44 89 ARG A N 1
ATOM 722 C CA . ARG A 1 89 ? 12.902 2.355 -4.913 1.00 90.44 89 ARG A CA 1
ATOM 723 C C . ARG A 1 89 ? 14.229 3.084 -4.701 1.00 90.44 89 ARG A C 1
ATOM 725 O O . ARG A 1 89 ? 15.139 2.515 -4.086 1.00 90.44 89 ARG A O 1
ATOM 732 N N . PRO A 1 90 ? 14.369 4.325 -5.199 1.00 80.31 90 PRO A N 1
ATOM 733 C CA . PRO A 1 90 ? 15.545 5.117 -4.897 1.00 80.31 90 PRO A CA 1
ATOM 734 C C . PRO A 1 90 ? 15.602 5.295 -3.380 1.00 80.31 90 PRO A C 1
ATOM 736 O O . PRO A 1 90 ? 14.639 5.741 -2.753 1.00 80.31 90 PRO A O 1
ATOM 739 N N . ARG A 1 91 ? 16.715 4.880 -2.765 1.00 73.81 91 ARG A N 1
ATOM 740 C CA . ARG A 1 91 ? 16.954 5.182 -1.354 1.00 73.81 91 ARG A CA 1
ATOM 741 C C . ARG A 1 91 ? 16.916 6.698 -1.222 1.00 73.81 91 ARG A C 1
ATOM 743 O O . ARG A 1 91 ? 17.734 7.375 -1.837 1.00 73.81 91 ARG A O 1
ATOM 750 N N . GLN A 1 92 ? 15.987 7.218 -0.428 1.00 66.19 92 GLN A N 1
ATOM 751 C CA . GLN A 1 92 ? 16.139 8.582 0.047 1.00 66.19 92 GLN A CA 1
ATOM 752 C C . GLN A 1 92 ? 17.405 8.615 0.899 1.00 66.19 92 GLN A C 1
ATOM 754 O O . GLN A 1 92 ? 17.627 7.714 1.719 1.00 66.19 92 GLN A O 1
ATOM 759 N N . ASN A 1 93 ? 18.270 9.594 0.640 1.00 60.78 93 ASN A N 1
ATOM 760 C CA . ASN A 1 93 ? 19.414 9.827 1.503 1.00 60.78 93 ASN A CA 1
ATOM 761 C C . ASN A 1 93 ? 18.863 10.027 2.913 1.00 60.78 93 ASN A C 1
ATOM 763 O O . ASN A 1 93 ? 17.929 10.798 3.116 1.00 60.78 93 ASN A O 1
ATOM 767 N N . LYS A 1 94 ? 19.379 9.256 3.873 1.00 59.62 94 LYS A N 1
ATOM 768 C CA . LYS A 1 94 ? 19.071 9.511 5.273 1.00 59.62 94 LYS A CA 1
ATOM 769 C C . LYS A 1 94 ? 19.689 10.864 5.581 1.00 59.62 94 LYS A C 1
ATOM 771 O O . LYS A 1 94 ? 20.912 10.938 5.688 1.00 59.62 94 LYS A O 1
ATOM 776 N N . ASP A 1 95 ? 18.872 11.899 5.716 1.00 61.22 95 ASP A N 1
ATOM 777 C CA . ASP A 1 95 ? 19.336 13.115 6.365 1.00 61.22 95 ASP A CA 1
ATOM 778 C C . ASP A 1 95 ? 19.873 12.699 7.736 1.00 61.22 95 ASP A C 1
ATOM 780 O O . ASP A 1 95 ? 19.211 11.993 8.511 1.00 61.22 95 ASP A O 1
ATOM 784 N N . SER A 1 96 ? 21.145 13.006 7.978 1.00 68.50 96 SER A N 1
ATOM 785 C CA . SER A 1 96 ? 21.810 12.663 9.227 1.00 68.50 96 SER A CA 1
ATOM 786 C C . SER A 1 96 ? 21.022 13.308 10.364 1.00 68.50 96 SER A C 1
ATOM 788 O O . SER A 1 96 ? 20.928 14.527 10.436 1.00 68.50 96 SER A O 1
ATOM 790 N N . HIS A 1 97 ? 20.462 12.505 11.273 1.00 65.81 97 HIS A N 1
ATOM 791 C CA . HIS A 1 97 ? 19.704 12.991 12.437 1.00 65.81 97 HIS A CA 1
ATOM 792 C C . HIS A 1 97 ? 20.614 13.642 13.500 1.00 65.81 97 HIS A C 1
ATOM 794 O O . HIS A 1 97 ? 20.225 13.799 14.656 1.00 65.81 97 HIS A O 1
ATOM 800 N N . ARG A 1 98 ? 21.864 13.971 13.151 1.00 67.94 98 ARG A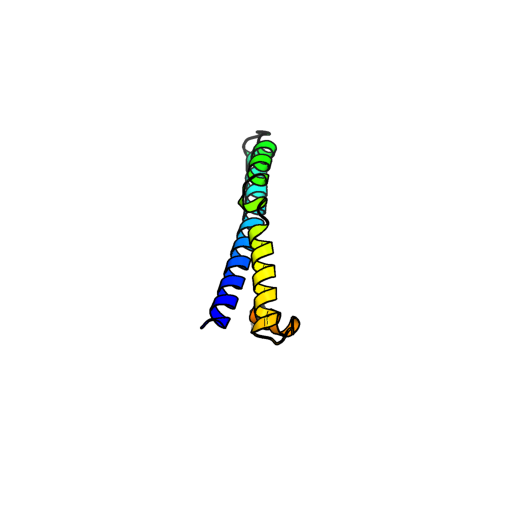 N 1
ATOM 801 C CA . ARG A 1 98 ? 22.869 14.456 14.090 1.00 67.94 98 ARG A CA 1
ATOM 802 C C . ARG A 1 98 ? 22.808 15.977 14.183 1.00 67.94 98 ARG A C 1
ATOM 804 O O . ARG A 1 98 ? 23.587 16.676 13.543 1.00 67.94 98 ARG A O 1
ATOM 811 N N . VAL A 1 99 ? 21.905 16.484 15.016 1.00 67.31 99 VAL A N 1
ATOM 812 C CA . VAL A 1 99 ? 21.985 17.873 15.480 1.00 67.31 99 VAL A CA 1
ATOM 813 C C . VAL A 1 99 ? 23.058 17.919 16.567 1.00 67.31 99 VAL A C 1
ATOM 815 O O . VAL A 1 99 ? 22.904 17.313 17.623 1.00 67.31 99 VAL A O 1
ATOM 818 N N . THR A 1 100 ? 24.195 18.550 16.273 1.00 69.81 100 THR A N 1
ATOM 819 C CA . THR A 1 100 ? 25.273 18.748 17.254 1.00 69.81 100 THR A CA 1
ATOM 820 C C . THR A 1 100 ? 25.075 20.133 17.861 1.00 69.81 100 THR A C 1
ATOM 822 O O . THR A 1 100 ? 25.085 21.111 17.120 1.00 69.81 100 THR A O 1
ATOM 825 N N . PHE A 1 101 ? 24.876 20.222 19.175 1.00 68.06 101 PHE A N 1
ATOM 826 C CA . PHE A 1 101 ? 24.859 21.494 19.896 1.00 68.06 101 PHE A CA 1
ATOM 827 C C . PHE A 1 101 ? 26.165 21.633 20.675 1.00 68.06 101 PHE A C 1
ATOM 829 O O . PHE A 1 101 ? 26.536 20.730 21.424 1.00 68.06 101 PHE A O 1
ATOM 836 N N . PHE A 1 102 ? 26.864 22.748 20.478 1.00 68.56 102 PHE A N 1
ATOM 837 C CA . PHE A 1 102 ? 27.986 23.145 21.322 1.00 68.56 102 PHE A CA 1
ATOM 838 C C . PHE A 1 102 ? 27.425 23.941 22.500 1.00 68.56 102 PHE A C 1
ATOM 840 O O . PHE A 1 102 ? 26.769 24.959 22.292 1.00 68.56 102 PHE A O 1
ATOM 847 N N . VAL A 1 103 ? 27.652 23.460 23.721 1.00 68.31 103 VAL A N 1
ATOM 848 C CA . VAL A 1 103 ? 27.413 24.236 24.941 1.00 68.31 103 VAL A CA 1
ATOM 849 C C . VAL A 1 103 ? 28.775 24.720 25.410 1.00 68.31 103 VAL A C 1
ATOM 851 O O . VAL A 1 103 ? 29.612 23.911 25.808 1.00 68.31 103 VAL A O 1
ATOM 854 N N . ASP A 1 104 ? 29.012 26.022 25.288 1.00 63.53 104 ASP A N 1
ATOM 855 C CA . ASP A 1 104 ? 30.190 26.669 25.850 1.00 63.53 104 ASP A CA 1
ATOM 856 C C . ASP A 1 104 ? 29.941 26.909 27.346 1.00 63.53 104 ASP A C 1
ATOM 858 O O . ASP A 1 104 ? 28.977 27.575 27.722 1.00 63.53 104 ASP A O 1
ATOM 862 N N . TYR A 1 105 ? 30.776 26.317 28.199 1.00 58.97 105 TYR A N 1
ATOM 863 C CA . TYR A 1 105 ? 30.808 26.603 29.631 1.00 58.97 105 TYR A CA 1
ATOM 864 C C . TYR A 1 105 ? 32.034 27.466 29.905 1.00 58.97 105 TYR A C 1
ATOM 866 O O . TYR A 1 105 ? 33.050 26.999 30.424 1.00 58.97 105 TYR A O 1
ATOM 874 N N . SER A 1 106 ? 31.940 28.742 29.542 1.00 60.47 106 SER A N 1
ATOM 875 C CA . SER A 1 106 ? 32.872 29.751 30.026 1.00 60.47 106 SER A CA 1
ATOM 876 C C . SER A 1 106 ? 32.619 29.945 31.528 1.00 60.47 106 SER A C 1
ATOM 878 O O . SER A 1 106 ? 31.531 30.316 31.966 1.00 60.47 106 SER A O 1
ATOM 880 N N . GLN A 1 107 ? 33.634 29.591 32.312 1.00 53.19 107 GLN A N 1
ATOM 881 C CA . GLN A 1 107 ? 33.661 29.572 33.771 1.00 53.19 107 GLN A CA 1
ATOM 882 C C . GLN A 1 107 ? 33.317 30.940 34.381 1.00 53.19 107 GLN A C 1
ATOM 884 O O . GLN A 1 107 ? 33.951 31.940 34.054 1.00 53.19 107 GLN A O 1
ATOM 889 N N . ALA A 1 108 ? 32.398 30.963 35.349 1.00 48.34 108 ALA A N 1
ATOM 890 C CA . ALA A 1 108 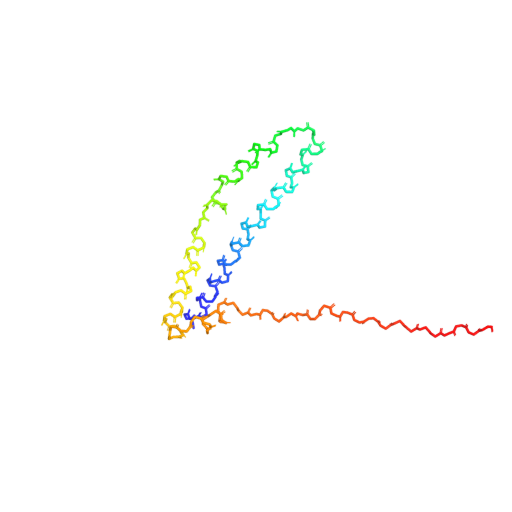? 32.435 31.970 36.403 1.00 48.34 108 ALA A CA 1
ATOM 891 C C . ALA A 1 108 ? 33.494 31.514 37.418 1.00 48.34 108 ALA A C 1
ATOM 893 O O . ALA A 1 108 ? 33.289 30.547 38.152 1.00 48.34 108 ALA A O 1
ATOM 894 N N . VAL A 1 109 ? 34.662 32.152 37.364 1.00 50.53 109 VAL A N 1
ATOM 895 C CA . VAL A 1 109 ? 35.710 32.039 38.381 1.00 50.53 109 VAL A CA 1
ATOM 896 C C . VAL A 1 109 ? 35.213 32.706 39.670 1.00 50.53 109 VAL A C 1
ATOM 898 O O . VAL A 1 109 ? 34.503 33.708 39.605 1.00 50.53 109 VAL A O 1
ATOM 901 N N . LEU A 1 110 ? 35.572 32.060 40.784 1.00 47.66 110 LEU A N 1
ATOM 902 C CA . LEU A 1 110 ? 35.320 32.355 42.201 1.00 47.66 110 LEU A CA 1
ATOM 903 C C . LEU A 1 110 ? 35.298 33.840 42.591 1.00 47.66 110 LEU A C 1
ATOM 905 O O . LEU A 1 110 ? 36.201 34.579 42.140 1.00 47.66 110 LEU A O 1
#

Radius of gyration: 23.38 Å; chains: 1; bounding box: 55×42×63 Å

Organism: NCBI:txid194707

Sequence (110 aa):
MIRSAFVELYRGLGLLRTYSSLNMVAFTKILKKFAKVSNQQASATYLSTVKRSYFVTSDKVIRLMDEVESIFTKHFTNNDRKRAMKFLRPRQNKDSHRVTFFVDYSQAVL

pLDDT: mean 89.65, std 13.57, range [47.66, 98.31]

InterPro domains:
  IPR004331 SPX domain [PF03105] (1-50)
  IPR004331 SPX domain [PS51382] (1-48)
  IPR052486 Phosphate transporter PHO1 [PTHR48477] (1-104)

Secondary structure (DSSP, 8-state):
-HHHHHHHHHHHHHHHHHHHHHHHHHHHHHHHHHHHHH--TTHHHHHHHHHHSHHHH--HHHHHHHHHHHHHHHHHSTT-HHHHHHHHSPPPP-----------------

Foldseek 3Di:
DVLVVLLVLLVVLVVLLVVLVVVLVVLLVVLVVCCVPVVDPCSVVVNVVSCPDCSNPDCPSVVVNVVSLVCCCVPPPVVPSVVSCCSNPVDDPPPPPDDDDDDDCPDPDD